Protein AF-A0A0A0BXF7-F1 (afdb_monomer_lite)

Organism: NCBI:txid947969

Sequence (143 aa):
MPTIPVETYTLGVARNGSNPYAHVTITGPVLAHGIQNRATLYFFPTYAQLGGYALNVGGLNFDGIHVIGLIPFGDFDRMYDVLRNEAPVHVYYSHGSSSTTTKPLTNIAIQTGPEQPGEGPADADAVDSMISMLVGDLKAPLS

Secondary structure (DSSP, 8-state):
--EEE-SEEEEEEE--TTS-EEEEEEEEEE-GGG-EEEEEEEEETT-SS-EEEEESTTS-TTS--EEEEEEEGGGHHHHHHHHHH-SSEEEEEEE---SSS-EEEEEEEEEE-PPPTT---TTHHHHHHHHHHHHHTT-----

pLDDT: mean 84.77, std 17.23, range [46.12, 98.44]

Foldseek 3Di:
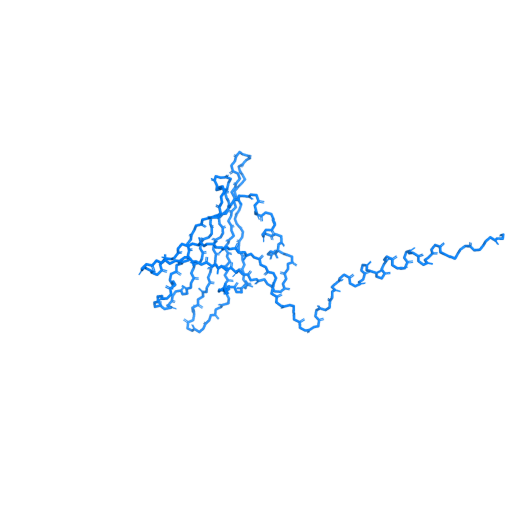DDKAWFPDKDKDWDDDPVKTKIKMKGWGDQDPPRATEIEIEIETQPDPAKKFKWAQAVHDRNHHIYTYIDGHNVCVVVQVVCVPPAPGKMWDWDFDDDPHRITMTPDIGIDHDPDDPPCDPPCPVVVVVVVCVVVVVPPDDDD

Radius of gyration: 21.32 Å; chains: 1; bounding box: 66×47×47 Å

Structure (mmCIF, N/CA/C/O backbone):
data_AF-A0A0A0BXF7-F1
#
_entry.id   AF-A0A0A0BXF7-F1
#
loop_
_atom_site.group_PDB
_atom_site.id
_atom_site.type_symbol
_atom_site.label_atom_id
_atom_site.label_alt_id
_atom_site.label_comp_id
_atom_site.label_asym_id
_atom_site.label_entity_id
_atom_site.label_seq_id
_atom_site.pdbx_PDB_ins_code
_atom_site.Cartn_x
_atom_site.Cartn_y
_atom_site.Cartn_z
_atom_site.occupancy
_atom_site.B_iso_or_equiv
_atom_site.auth_seq_id
_atom_site.auth_comp_id
_atom_site.auth_asym_id
_atom_site.auth_atom_id
_atom_site.pdbx_PDB_model_num
ATOM 1 N N . MET A 1 1 ? -7.404 0.764 -13.262 1.00 81.25 1 MET A N 1
ATOM 2 C CA . MET A 1 1 ? -6.378 0.785 -12.201 1.00 81.25 1 MET A CA 1
ATOM 3 C C . MET A 1 1 ? -6.409 -0.574 -11.516 1.00 81.25 1 MET A C 1
ATOM 5 O O . MET A 1 1 ? -7.510 -0.983 -11.170 1.00 81.25 1 MET A O 1
ATOM 9 N N . PRO A 1 2 ? -5.287 -1.308 -11.421 1.00 91.31 2 PRO A N 1
ATOM 10 C CA . PRO A 1 2 ? -5.235 -2.591 -10.718 1.00 91.31 2 PRO A CA 1
ATOM 11 C C . PRO A 1 2 ? -5.634 -2.484 -9.240 1.00 91.31 2 PRO A C 1
ATOM 13 O O . PRO A 1 2 ? -5.454 -1.433 -8.619 1.00 91.31 2 PRO A O 1
ATOM 16 N N . THR A 1 3 ? -6.145 -3.586 -8.688 1.00 94.81 3 THR A N 1
ATOM 17 C CA . THR A 1 3 ? -6.614 -3.665 -7.299 1.00 94.81 3 THR A CA 1
ATOM 18 C C . THR A 1 3 ? -6.195 -4.957 -6.616 1.00 94.81 3 THR A C 1
ATOM 20 O O . THR A 1 3 ? -6.114 -6.006 -7.255 1.00 94.81 3 THR A O 1
ATOM 23 N N . ILE A 1 4 ? -6.008 -4.895 -5.300 1.00 95.94 4 ILE A N 1
ATOM 24 C CA . ILE A 1 4 ? -5.844 -6.058 -4.423 1.00 95.94 4 ILE A CA 1
ATOM 25 C C . ILE A 1 4 ? -7.014 -6.047 -3.432 1.00 95.94 4 ILE A C 1
ATOM 27 O O . ILE A 1 4 ? -7.058 -5.144 -2.593 1.00 95.94 4 ILE A O 1
ATOM 31 N N . PRO A 1 5 ? -7.971 -6.990 -3.518 1.00 96.06 5 PRO A N 1
ATOM 32 C CA . PRO A 1 5 ? -8.975 -7.167 -2.472 1.00 96.06 5 PRO A CA 1
ATOM 33 C C . PRO A 1 5 ? -8.282 -7.468 -1.144 1.00 96.06 5 PRO A C 1
ATOM 35 O O . PRO A 1 5 ? -7.322 -8.237 -1.125 1.00 96.06 5 PRO A O 1
ATOM 38 N N . VAL A 1 6 ? -8.741 -6.865 -0.051 1.00 96.44 6 VAL A N 1
ATOM 39 C CA . VAL A 1 6 ? -8.192 -7.114 1.286 1.00 96.44 6 VAL A CA 1
ATOM 40 C C . VAL A 1 6 ? -8.886 -8.338 1.878 1.00 96.44 6 VAL A C 1
ATOM 42 O O . VAL A 1 6 ? -10.077 -8.289 2.161 1.00 96.44 6 VAL A O 1
ATOM 45 N N . GLU A 1 7 ? -8.148 -9.434 2.065 1.00 95.88 7 GLU A N 1
ATOM 46 C CA . GLU A 1 7 ? -8.638 -10.616 2.794 1.00 95.88 7 GLU A CA 1
ATOM 47 C C . GLU A 1 7 ? -8.211 -10.550 4.262 1.00 95.88 7 GLU A C 1
ATOM 49 O O . GLU A 1 7 ? -9.010 -10.755 5.171 1.00 95.88 7 GLU A O 1
ATOM 54 N N . THR A 1 8 ? -6.942 -10.221 4.501 1.00 96.75 8 THR A N 1
ATOM 55 C CA . THR A 1 8 ? -6.403 -9.995 5.844 1.00 96.75 8 THR A CA 1
ATOM 56 C C . THR A 1 8 ? -5.415 -8.839 5.835 1.00 96.75 8 THR A C 1
ATOM 58 O O . THR A 1 8 ? -4.812 -8.510 4.807 1.00 96.75 8 THR A O 1
ATOM 61 N N . TYR A 1 9 ? -5.210 -8.230 6.999 1.00 97.88 9 TYR A N 1
ATOM 62 C CA . TYR A 1 9 ? -4.134 -7.274 7.199 1.00 97.88 9 TYR A CA 1
ATOM 63 C C . TYR A 1 9 ? -3.489 -7.441 8.576 1.00 97.88 9 TYR A C 1
ATOM 65 O O . TYR A 1 9 ? -4.106 -7.924 9.524 1.00 97.88 9 TYR A O 1
ATOM 73 N N . THR A 1 10 ? -2.236 -7.018 8.693 1.00 97.94 10 THR A N 1
ATOM 74 C CA . THR A 1 10 ? -1.521 -6.882 9.961 1.00 97.94 10 THR A CA 1
ATOM 75 C C . THR A 1 10 ? -1.026 -5.454 10.120 1.00 97.94 10 THR A C 1
ATOM 77 O O . THR A 1 10 ? -0.650 -4.797 9.148 1.00 97.94 10 THR A O 1
ATOM 80 N N . LEU A 1 11 ? -1.037 -4.970 11.360 1.00 97.56 11 LEU A N 1
ATOM 81 C CA . LEU A 1 11 ? -0.560 -3.643 11.729 1.00 97.56 11 LEU A CA 1
ATOM 82 C C . LEU A 1 11 ? 0.661 -3.777 12.640 1.00 97.56 11 LEU A C 1
ATOM 84 O O . LEU A 1 11 ? 0.604 -4.454 13.666 1.00 97.56 11 LEU A O 1
ATOM 88 N N . GLY A 1 12 ? 1.735 -3.067 12.308 1.00 95.62 12 GLY A N 1
ATOM 89 C CA . GLY A 1 12 ? 2.852 -2.832 13.214 1.00 95.62 12 GLY A CA 1
ATOM 90 C C . GLY A 1 12 ? 3.044 -1.341 13.455 1.00 95.62 12 GLY A C 1
ATOM 91 O O . GLY A 1 12 ? 3.177 -0.574 12.507 1.00 95.62 12 GLY A O 1
ATOM 92 N N . VAL A 1 13 ? 3.098 -0.928 14.722 1.00 92.50 13 VAL A N 1
ATOM 93 C CA . VAL A 1 13 ? 3.318 0.470 15.121 1.00 92.50 13 VAL A CA 1
ATOM 94 C C . VAL A 1 13 ? 4.516 0.539 16.056 1.00 92.50 13 VAL A C 1
ATOM 96 O O . VAL A 1 13 ? 4.552 -0.160 17.067 1.00 92.50 13 VAL A O 1
ATOM 99 N N . ALA A 1 14 ? 5.477 1.410 15.754 1.00 86.69 14 ALA A N 1
ATOM 100 C CA . ALA A 1 14 ? 6.532 1.776 16.690 1.00 86.69 14 ALA A CA 1
ATOM 101 C C . ALA A 1 14 ? 6.229 3.154 17.283 1.00 86.69 14 ALA A C 1
ATOM 103 O O . ALA A 1 14 ? 6.076 4.150 16.573 1.00 86.69 14 ALA A O 1
ATOM 104 N N . ARG A 1 15 ? 6.150 3.212 18.614 1.00 68.62 15 ARG A N 1
ATOM 105 C CA . ARG A 1 15 ? 5.895 4.453 19.347 1.00 68.62 15 ARG A CA 1
ATOM 106 C C . ARG A 1 15 ? 7.220 5.129 19.680 1.00 68.62 15 ARG A C 1
ATOM 108 O O . ARG A 1 15 ? 7.837 4.825 20.694 1.00 68.62 15 ARG A O 1
ATOM 115 N N . ASN A 1 16 ? 7.639 6.057 18.830 1.00 75.56 16 ASN A N 1
ATOM 116 C CA . ASN A 1 16 ? 8.636 7.062 19.177 1.00 75.56 16 ASN A CA 1
ATOM 117 C C . ASN A 1 16 ? 7.966 8.432 19.047 1.00 75.56 16 ASN A C 1
ATOM 119 O O . ASN A 1 16 ? 7.552 8.805 17.952 1.00 75.56 16 ASN A O 1
ATOM 123 N N . GLY A 1 17 ? 7.845 9.164 20.159 1.00 71.31 17 GLY A N 1
ATOM 124 C CA . GLY A 1 17 ? 7.156 10.460 20.194 1.00 71.31 17 GLY A CA 1
ATOM 125 C C . GLY A 1 17 ? 7.734 11.498 19.227 1.00 71.31 17 GLY A C 1
ATOM 126 O O . GLY A 1 17 ? 7.008 12.385 18.796 1.00 71.31 17 GLY A O 1
ATOM 127 N N . SER A 1 18 ? 9.003 11.355 18.836 1.00 80.19 18 SER A N 1
ATOM 128 C CA . SER A 1 18 ? 9.676 12.264 17.901 1.00 80.19 18 SER A CA 1
ATOM 129 C C . SER A 1 18 ? 9.733 11.740 16.463 1.00 80.19 18 SER A C 1
ATOM 131 O O . SER A 1 18 ? 10.059 12.498 15.555 1.00 80.19 18 SER A O 1
ATOM 133 N N . ASN A 1 19 ? 9.472 10.449 16.241 1.00 85.38 19 ASN A N 1
ATOM 134 C CA . ASN A 1 19 ? 9.552 9.824 14.919 1.00 85.38 19 ASN A CA 1
ATOM 135 C C . ASN A 1 19 ? 8.584 8.632 14.832 1.00 85.38 19 ASN A C 1
ATOM 137 O O . ASN A 1 19 ? 9.027 7.478 14.892 1.00 85.38 19 ASN A O 1
ATOM 141 N N . PRO A 1 20 ? 7.265 8.887 14.789 1.00 90.62 20 PRO A N 1
ATOM 142 C CA . PRO A 1 20 ? 6.282 7.817 14.773 1.00 90.62 20 PRO A CA 1
ATOM 143 C C . PRO A 1 20 ? 6.404 6.996 13.489 1.00 90.62 20 PRO A C 1
ATOM 145 O O . PRO A 1 20 ? 6.673 7.528 12.418 1.00 90.62 20 PRO A O 1
ATOM 148 N N . TYR A 1 21 ? 6.208 5.688 13.606 1.00 93.25 21 TYR A N 1
ATOM 149 C CA . TYR A 1 21 ? 6.291 4.766 12.483 1.00 93.25 21 TYR A CA 1
ATOM 150 C C . TYR A 1 21 ? 5.150 3.763 12.557 1.00 93.25 21 TYR A C 1
ATOM 152 O O . TYR A 1 21 ? 4.889 3.184 13.614 1.00 93.25 21 TYR A O 1
ATOM 160 N N . ALA A 1 22 ? 4.509 3.528 11.420 1.00 96.31 22 ALA A N 1
ATOM 161 C CA . ALA A 1 22 ? 3.555 2.449 11.264 1.00 96.31 22 ALA A CA 1
ATOM 162 C C . ALA A 1 22 ? 3.796 1.728 9.943 1.00 96.31 22 ALA A C 1
ATOM 164 O O . ALA A 1 22 ? 4.272 2.308 8.967 1.00 96.31 22 ALA A O 1
ATOM 165 N N . HIS A 1 23 ? 3.444 0.453 9.902 1.00 96.69 23 HIS A N 1
ATOM 166 C CA . HIS A 1 23 ? 3.298 -0.257 8.650 1.00 96.69 23 HIS A CA 1
ATOM 167 C C . HIS A 1 23 ? 2.089 -1.171 8.689 1.00 96.69 23 HIS A C 1
ATOM 169 O O . HIS A 1 23 ? 1.760 -1.756 9.723 1.00 96.69 23 HIS A O 1
ATOM 175 N N . VAL A 1 24 ? 1.450 -1.298 7.536 1.00 98.06 24 VAL A N 1
ATOM 176 C CA . VAL A 1 24 ? 0.330 -2.204 7.332 1.00 98.06 24 VAL A CA 1
ATOM 177 C C . VAL A 1 24 ? 0.717 -3.189 6.246 1.00 98.06 24 VAL A C 1
ATOM 179 O O . VAL A 1 24 ? 1.089 -2.780 5.147 1.00 98.06 24 VAL A O 1
ATOM 182 N N . THR A 1 25 ? 0.635 -4.481 6.549 1.00 98.25 25 THR A N 1
ATOM 183 C CA . THR A 1 25 ? 0.786 -5.534 5.542 1.00 98.25 25 THR A CA 1
ATOM 184 C C . THR A 1 25 ? -0.581 -6.094 5.220 1.00 98.25 25 THR A C 1
ATOM 186 O O . THR A 1 25 ? -1.275 -6.588 6.096 1.00 98.25 25 THR A O 1
ATOM 189 N N . ILE A 1 26 ? -0.955 -6.007 3.957 1.00 98.25 26 ILE A N 1
ATOM 190 C CA . ILE A 1 26 ? -2.232 -6.415 3.400 1.00 98.25 26 ILE A CA 1
ATOM 191 C C . ILE A 1 26 ? -1.988 -7.647 2.549 1.00 98.25 26 ILE A C 1
ATOM 193 O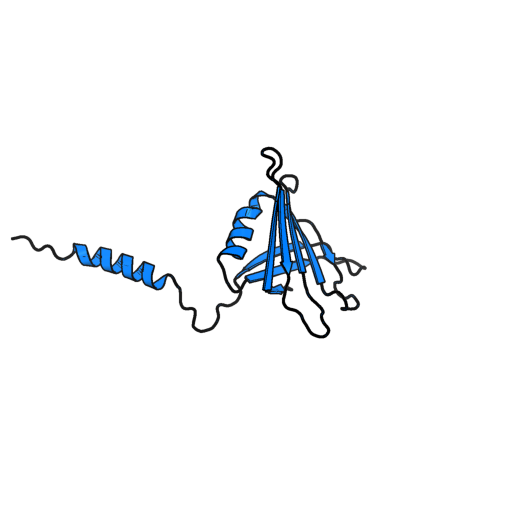 O . ILE A 1 26 ? -1.081 -7.677 1.711 1.00 98.25 26 ILE A O 1
ATOM 197 N N . THR A 1 27 ? -2.839 -8.639 2.742 1.00 97.75 27 THR A N 1
ATOM 198 C CA . THR A 1 27 ? -2.809 -9.888 2.003 1.00 97.75 27 THR A CA 1
ATOM 199 C C . THR A 1 27 ? -4.154 -10.067 1.316 1.00 97.75 27 THR A C 1
ATOM 201 O O . THR A 1 27 ? -5.201 -9.987 1.962 1.00 97.75 27 THR A O 1
ATOM 204 N N . GLY A 1 28 ? -4.121 -10.251 -0.002 1.00 96.69 28 GLY A N 1
ATOM 205 C CA . GLY A 1 28 ? -5.312 -10.571 -0.777 1.00 96.69 28 GLY A CA 1
ATOM 206 C C . GLY A 1 28 ? -5.624 -12.067 -0.802 1.00 96.69 28 GLY A C 1
ATOM 207 O O . GLY A 1 28 ? -4.826 -12.867 -0.305 1.00 96.69 28 GLY A O 1
ATOM 208 N N . PRO A 1 29 ? -6.755 -12.449 -1.417 1.00 95.75 29 PRO A N 1
ATOM 209 C CA . PRO A 1 29 ? -7.172 -13.840 -1.507 1.00 95.75 29 PRO A CA 1
ATOM 210 C C . PRO A 1 29 ? -6.145 -14.690 -2.254 1.00 95.75 29 PRO A C 1
ATOM 212 O O . PRO A 1 29 ? -5.487 -14.230 -3.196 1.00 95.75 29 PRO A O 1
ATOM 215 N N . VAL A 1 30 ? -6.034 -15.954 -1.849 1.00 93.94 30 VAL A N 1
ATOM 216 C CA . VAL A 1 30 ? -5.236 -16.951 -2.568 1.00 93.94 30 VAL A CA 1
ATOM 217 C C . VAL A 1 30 ? -5.896 -17.243 -3.918 1.00 93.94 30 VAL A C 1
ATOM 219 O O . VAL A 1 30 ? -7.049 -17.663 -3.994 1.00 93.94 30 VAL A O 1
ATOM 222 N N . LEU A 1 31 ? -5.153 -17.014 -4.995 1.00 89.50 31 LEU A N 1
ATOM 223 C CA . LEU A 1 31 ? -5.554 -17.292 -6.369 1.00 89.50 31 LEU A CA 1
ATOM 224 C C . LEU A 1 31 ? -5.174 -18.730 -6.763 1.00 89.50 31 LEU A C 1
ATOM 226 O O . LEU A 1 31 ? -4.648 -19.517 -5.971 1.00 89.50 31 LEU A O 1
ATOM 230 N N . ALA A 1 32 ? -5.426 -19.087 -8.025 1.00 86.12 32 ALA A N 1
ATOM 231 C CA . ALA A 1 32 ? -5.035 -20.384 -8.566 1.00 86.12 32 ALA A CA 1
ATOM 232 C C . ALA A 1 32 ? -3.542 -20.678 -8.320 1.00 86.12 32 ALA A C 1
ATOM 234 O O . ALA A 1 32 ? -2.694 -19.790 -8.404 1.00 86.12 32 ALA A O 1
ATOM 235 N N . HIS A 1 33 ? -3.231 -21.945 -8.034 1.00 86.94 33 HIS A N 1
ATOM 236 C CA . HIS A 1 33 ? -1.867 -22.432 -7.788 1.00 86.94 33 HIS A CA 1
ATOM 237 C C . HIS A 1 33 ? -1.144 -21.797 -6.583 1.00 86.94 33 HIS A C 1
ATOM 239 O O . HIS A 1 33 ? 0.078 -21.869 -6.506 1.00 86.94 33 HIS A O 1
ATOM 245 N N . GLY A 1 34 ? -1.877 -21.212 -5.627 1.00 88.62 34 GLY A N 1
ATOM 246 C CA . GLY A 1 34 ? -1.297 -20.664 -4.393 1.00 88.62 34 GLY A CA 1
ATOM 247 C C . GLY A 1 34 ? -0.719 -19.253 -4.533 1.00 88.62 34 GLY A C 1
ATOM 248 O O . GLY A 1 34 ? -0.106 -18.750 -3.595 1.00 88.62 34 GLY A O 1
ATOM 249 N N . ILE A 1 35 ? -0.916 -18.610 -5.686 1.00 91.94 35 ILE A N 1
ATOM 250 C CA . ILE A 1 35 ? -0.451 -17.247 -5.960 1.00 91.94 35 ILE A CA 1
ATOM 251 C C . ILE A 1 35 ? -1.238 -16.259 -5.096 1.00 91.94 35 ILE A C 1
ATOM 253 O O . ILE A 1 35 ? -2.456 -16.369 -4.98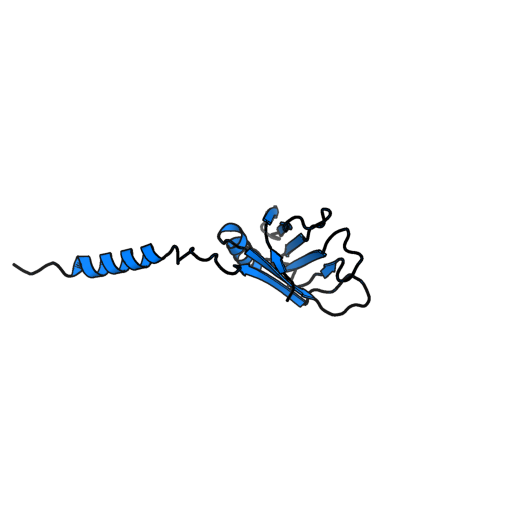8 1.00 91.94 35 ILE A O 1
ATOM 257 N N . GLN A 1 36 ? -0.573 -15.258 -4.519 1.00 94.19 36 GLN A N 1
ATOM 258 C CA . GLN A 1 36 ? -1.231 -14.291 -3.643 1.00 94.19 36 GLN A CA 1
ATOM 259 C C . GLN A 1 36 ? -0.675 -12.883 -3.838 1.00 94.19 36 GLN A C 1
ATOM 261 O O . GLN A 1 36 ? 0.530 -12.661 -3.745 1.00 94.19 36 GLN A O 1
ATOM 266 N N . ASN A 1 37 ? -1.564 -11.919 -4.072 1.00 96.06 37 ASN A N 1
ATOM 267 C CA . ASN A 1 37 ? -1.184 -10.513 -4.166 1.00 96.06 37 ASN A CA 1
ATOM 268 C C . ASN A 1 37 ? -1.095 -9.887 -2.773 1.00 96.06 37 ASN A C 1
ATOM 270 O O . ASN A 1 37 ? -1.882 -10.209 -1.879 1.00 96.06 37 ASN A O 1
ATOM 274 N N . ARG A 1 38 ? -0.142 -8.973 -2.588 1.00 97.38 38 ARG A N 1
ATOM 275 C CA . ARG A 1 38 ? 0.139 -8.336 -1.296 1.00 97.38 38 ARG A CA 1
ATOM 276 C C . ARG A 1 38 ? 0.397 -6.849 -1.459 1.00 97.38 38 ARG A C 1
ATOM 278 O O . ARG A 1 38 ? 0.909 -6.410 -2.489 1.00 97.38 38 ARG A O 1
ATOM 285 N N . ALA A 1 39 ? 0.120 -6.086 -0.410 1.00 98.31 39 ALA A N 1
ATOM 286 C CA . ALA A 1 39 ? 0.591 -4.715 -0.289 1.00 98.31 39 ALA A CA 1
ATOM 287 C C . ALA A 1 39 ? 1.241 -4.481 1.076 1.00 98.31 39 ALA A C 1
ATOM 289 O O . ALA A 1 39 ? 0.753 -4.963 2.089 1.00 98.31 39 ALA A O 1
ATOM 290 N N . THR A 1 40 ? 2.327 -3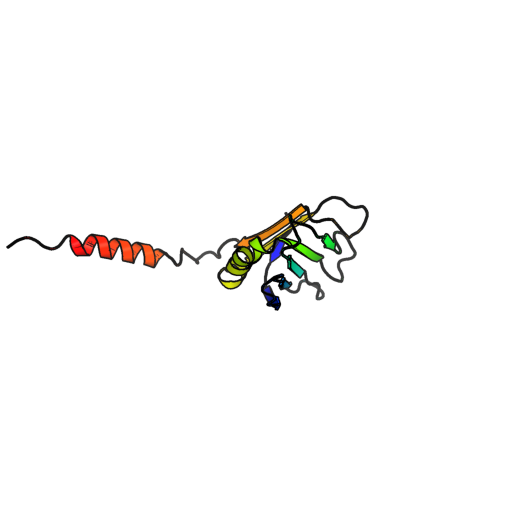.720 1.121 1.00 98.38 40 THR A N 1
ATOM 291 C CA . THR A 1 40 ? 2.928 -3.240 2.365 1.00 98.38 40 THR A CA 1
ATOM 292 C C . THR A 1 40 ? 3.011 -1.728 2.307 1.00 98.38 40 THR A C 1
ATOM 294 O O . THR A 1 40 ? 3.654 -1.165 1.423 1.00 98.38 40 THR A O 1
ATOM 297 N N . LEU A 1 41 ? 2.338 -1.070 3.241 1.00 98.25 41 LEU A N 1
ATOM 298 C CA . LEU A 1 41 ? 2.286 0.380 3.341 1.00 98.25 41 LEU A CA 1
ATOM 299 C C . LEU A 1 41 ? 3.141 0.804 4.521 1.00 98.25 41 LEU A C 1
ATOM 301 O O . LEU A 1 41 ? 2.851 0.420 5.651 1.00 98.25 41 LEU A O 1
ATOM 305 N N . TYR A 1 42 ? 4.191 1.568 4.257 1.00 97.44 42 TYR A N 1
ATOM 306 C CA . TYR A 1 42 ? 5.065 2.135 5.270 1.00 97.44 42 TYR A CA 1
ATOM 307 C C . TYR A 1 42 ? 4.731 3.606 5.466 1.00 97.44 42 TYR A C 1
ATOM 309 O O . TYR A 1 42 ? 4.775 4.389 4.519 1.00 97.44 42 TYR A O 1
ATOM 317 N N . PHE A 1 43 ? 4.456 3.975 6.710 1.00 96.69 43 PHE A N 1
ATOM 318 C CA . PHE A 1 43 ? 4.098 5.321 7.120 1.00 96.69 43 PHE A CA 1
ATOM 319 C C . PHE A 1 43 ? 5.233 5.898 7.956 1.00 96.69 43 PHE A C 1
ATOM 321 O O . PHE A 1 43 ? 5.513 5.406 9.053 1.00 96.69 43 PHE A O 1
ATOM 328 N N . PHE A 1 44 ? 5.884 6.940 7.441 1.00 94.12 44 PHE A N 1
ATOM 329 C CA . PHE A 1 44 ? 6.960 7.641 8.142 1.00 94.12 44 PHE A CA 1
ATOM 330 C C . PHE A 1 44 ? 6.808 9.162 8.020 1.00 94.12 44 PHE A C 1
ATOM 332 O O . PHE A 1 44 ? 6.309 9.649 7.003 1.00 94.12 44 PHE A O 1
ATOM 339 N N . PRO A 1 45 ? 7.273 9.947 9.010 1.00 91.75 45 PRO A N 1
ATOM 340 C CA . PRO A 1 45 ? 7.183 11.406 8.976 1.00 91.75 45 PRO A CA 1
ATOM 341 C C . PRO A 1 45 ? 8.155 12.016 7.962 1.00 91.75 45 PRO A C 1
ATOM 343 O O . PRO A 1 45 ? 7.976 13.147 7.529 1.00 91.75 45 PRO A O 1
ATOM 346 N N . THR A 1 46 ? 9.203 11.273 7.594 1.00 91.06 46 THR A N 1
ATOM 347 C CA . THR A 1 46 ? 10.236 11.701 6.645 1.00 91.06 46 THR A CA 1
ATOM 348 C C . THR A 1 46 ? 9.773 11.664 5.191 1.00 91.06 46 THR A C 1
ATOM 350 O O . THR A 1 46 ? 10.422 12.262 4.332 1.00 91.06 46 THR A O 1
ATOM 353 N N . TYR A 1 47 ? 8.666 10.982 4.887 1.00 90.12 47 TYR A N 1
ATOM 354 C CA . TYR A 1 47 ? 8.091 10.983 3.548 1.00 90.12 47 TYR A CA 1
ATOM 355 C C . TYR A 1 47 ? 7.209 12.218 3.364 1.00 90.12 47 TYR A C 1
ATOM 357 O O . TYR A 1 47 ? 6.206 12.385 4.048 1.00 90.12 47 TYR A O 1
ATOM 365 N N . ALA A 1 48 ? 7.591 13.081 2.420 1.00 87.12 48 ALA A N 1
ATOM 366 C CA . ALA A 1 48 ? 6.831 14.284 2.072 1.00 87.12 48 ALA A CA 1
ATOM 367 C C . ALA A 1 48 ? 5.720 14.021 1.038 1.00 87.12 48 ALA A C 1
ATOM 369 O O . ALA A 1 48 ? 4.815 14.832 0.880 1.00 87.12 48 ALA A O 1
ATOM 370 N N . GLN A 1 49 ? 5.806 12.906 0.312 1.00 91.50 49 GLN A N 1
ATOM 371 C CA . GLN A 1 49 ? 4.860 12.498 -0.723 1.00 91.50 49 GLN A CA 1
ATOM 372 C C . GLN A 1 49 ? 4.918 10.980 -0.912 1.00 91.50 49 GLN A C 1
ATOM 374 O O . GLN A 1 49 ? 5.824 10.324 -0.392 1.00 91.50 49 GLN A O 1
ATOM 379 N N . LEU A 1 50 ? 3.980 10.442 -1.694 1.00 93.81 50 LEU A N 1
ATOM 380 C CA . LEU A 1 50 ? 3.978 9.038 -2.085 1.00 93.81 50 LEU A CA 1
ATOM 381 C C . LEU A 1 50 ? 5.283 8.649 -2.801 1.00 93.81 50 LEU A C 1
ATOM 383 O O . LEU A 1 50 ? 5.716 9.305 -3.749 1.00 93.81 50 LEU A O 1
ATOM 387 N N . GLY A 1 51 ? 5.853 7.523 -2.387 1.00 96.12 51 GLY A N 1
ATOM 388 C CA . GLY A 1 51 ? 6.878 6.784 -3.113 1.00 96.12 51 GLY A CA 1
ATOM 389 C C . GLY A 1 51 ? 6.625 5.277 -3.067 1.00 96.12 51 GLY A C 1
ATOM 390 O O . GLY A 1 51 ? 5.614 4.809 -2.542 1.00 96.12 51 GLY A O 1
ATOM 391 N N . GLY A 1 52 ? 7.569 4.502 -3.597 1.00 97.25 52 GLY A N 1
ATOM 392 C CA . GLY A 1 52 ? 7.524 3.041 -3.563 1.00 97.25 52 GLY A CA 1
ATOM 393 C C . GLY A 1 52 ? 7.373 2.395 -4.938 1.00 97.25 52 GLY A C 1
ATOM 394 O O . GLY A 1 52 ? 7.582 3.039 -5.969 1.00 97.25 52 GLY A O 1
ATOM 395 N N . TYR A 1 53 ? 7.067 1.098 -4.952 1.00 97.81 53 TYR A N 1
ATOM 396 C CA . TYR A 1 53 ? 7.157 0.260 -6.148 1.00 97.81 53 TYR A CA 1
ATOM 397 C C . TYR A 1 53 ? 6.114 -0.861 -6.153 1.00 97.81 53 TYR A C 1
ATOM 399 O O . TYR A 1 53 ? 5.755 -1.393 -5.108 1.00 97.81 53 TYR A O 1
ATOM 407 N N . ALA A 1 54 ? 5.678 -1.266 -7.342 1.00 97.50 54 ALA A N 1
ATOM 408 C CA . ALA A 1 54 ? 5.004 -2.535 -7.576 1.00 97.50 54 ALA A CA 1
ATOM 409 C C . ALA A 1 54 ? 6.013 -3.541 -8.147 1.00 97.50 54 ALA A C 1
ATOM 411 O O . ALA A 1 54 ? 6.672 -3.266 -9.152 1.00 97.50 54 ALA A O 1
ATOM 412 N N . LEU A 1 55 ? 6.145 -4.690 -7.493 1.00 96.25 55 LEU A N 1
ATOM 413 C CA . LEU A 1 55 ? 7.039 -5.783 -7.866 1.00 96.25 55 LEU A CA 1
ATOM 414 C C . LEU A 1 55 ? 6.293 -6.827 -8.704 1.00 96.25 55 LEU A C 1
ATOM 416 O O . LEU A 1 55 ? 5.073 -6.957 -8.605 1.00 96.25 55 LEU A O 1
ATOM 420 N N . ASN A 1 56 ? 7.038 -7.590 -9.508 1.00 94.56 56 ASN A N 1
ATOM 421 C CA . ASN A 1 56 ? 6.527 -8.689 -10.341 1.00 94.56 56 ASN A CA 1
ATOM 422 C C . ASN A 1 56 ? 5.455 -8.292 -11.372 1.00 94.56 56 ASN A C 1
ATOM 424 O O . ASN A 1 56 ? 4.732 -9.141 -11.891 1.00 94.56 56 ASN A O 1
ATOM 428 N N . VAL A 1 57 ? 5.372 -7.014 -11.743 1.00 93.44 57 VAL A N 1
ATOM 429 C CA . VAL A 1 57 ? 4.407 -6.551 -12.744 1.00 93.44 57 VAL A CA 1
ATOM 430 C C . VAL A 1 57 ? 4.809 -7.065 -14.127 1.00 93.44 57 VAL A C 1
ATOM 432 O O . VAL A 1 57 ? 5.841 -6.666 -14.671 1.00 93.44 57 VAL A O 1
ATOM 435 N N . GLY A 1 58 ? 3.974 -7.933 -14.703 1.00 87.50 58 GLY A N 1
ATOM 436 C CA . GLY A 1 58 ? 4.230 -8.573 -15.998 1.00 87.50 58 GLY A CA 1
ATOM 437 C C . GLY A 1 58 ? 5.338 -9.633 -15.963 1.00 87.50 58 GLY A C 1
ATOM 438 O O . GLY A 1 58 ? 5.845 -10.006 -17.017 1.00 87.50 58 GLY A O 1
ATOM 439 N N . GLY A 1 59 ? 5.744 -10.079 -14.768 1.00 84.75 59 GLY A N 1
ATOM 440 C CA . GLY A 1 59 ? 6.695 -11.175 -14.589 1.00 84.75 59 GLY A CA 1
ATOM 441 C C . GLY A 1 59 ? 6.048 -12.554 -14.737 1.00 84.75 59 GLY A C 1
ATOM 442 O O . GLY A 1 59 ? 4.854 -12.686 -15.000 1.00 84.75 59 GLY A O 1
ATOM 443 N N . LEU A 1 60 ? 6.845 -13.606 -14.540 1.00 75.56 60 LEU A N 1
ATOM 444 C CA . LEU A 1 60 ? 6.316 -14.962 -14.404 1.00 75.56 60 LEU A CA 1
ATOM 445 C C . LEU A 1 60 ? 5.582 -15.047 -13.053 1.00 75.56 60 LEU A C 1
ATOM 447 O O . LEU A 1 60 ? 6.201 -14.902 -12.004 1.00 75.56 60 LEU A O 1
ATOM 451 N N . ASN A 1 61 ? 4.257 -15.208 -13.098 1.00 63.53 61 ASN A N 1
ATOM 452 C CA . ASN A 1 61 ? 3.307 -14.953 -12.002 1.00 63.53 61 ASN A CA 1
ATOM 453 C C . ASN A 1 61 ? 3.370 -15.926 -10.800 1.00 63.53 61 ASN A C 1
ATOM 455 O O . ASN A 1 61 ? 2.347 -16.156 -10.170 1.00 63.53 61 ASN A O 1
ATOM 459 N N . PHE A 1 62 ? 4.513 -16.518 -10.458 1.00 76.00 62 PHE A N 1
ATOM 460 C CA . PHE A 1 62 ? 4.574 -17.543 -9.405 1.00 76.00 62 PHE A CA 1
ATOM 461 C C . PHE A 1 62 ? 4.456 -16.981 -7.978 1.00 76.00 62 PHE A C 1
ATOM 463 O O . PHE A 1 62 ? 3.919 -17.663 -7.113 1.00 76.00 62 PHE A O 1
ATOM 470 N N . ASP A 1 63 ? 4.858 -15.726 -7.753 1.00 80.31 63 ASP A N 1
ATOM 471 C CA . ASP A 1 63 ? 4.878 -15.106 -6.414 1.00 80.31 63 ASP A CA 1
ATOM 472 C C . ASP A 1 63 ? 3.805 -14.020 -6.213 1.00 80.31 63 ASP A C 1
ATOM 474 O O . ASP A 1 63 ? 3.765 -13.359 -5.176 1.00 80.31 63 ASP A O 1
ATOM 478 N N . GLY A 1 64 ? 2.934 -13.814 -7.208 1.00 91.94 64 GLY A N 1
ATOM 479 C CA . GLY A 1 64 ? 1.959 -12.723 -7.210 1.00 91.94 64 GLY A CA 1
ATOM 480 C C . GLY A 1 64 ? 2.602 -11.334 -7.299 1.00 91.94 64 GLY A C 1
ATOM 481 O O . GLY A 1 64 ? 3.821 -11.176 -7.424 1.00 91.94 64 GLY A O 1
ATOM 482 N N . ILE A 1 65 ? 1.758 -10.303 -7.272 1.00 95.25 65 ILE A N 1
ATOM 483 C CA . ILE A 1 65 ? 2.192 -8.903 -7.251 1.00 95.25 65 ILE A CA 1
ATOM 484 C C . ILE A 1 65 ? 2.365 -8.459 -5.799 1.00 95.25 65 ILE A C 1
ATOM 486 O O . ILE A 1 65 ? 1.465 -8.637 -4.977 1.00 95.25 65 ILE A O 1
ATOM 490 N N . HIS A 1 66 ? 3.490 -7.803 -5.505 1.00 97.12 66 HIS A N 1
ATOM 491 C CA . HIS A 1 66 ? 3.721 -7.151 -4.216 1.00 97.12 66 HIS A CA 1
ATOM 492 C C . HIS A 1 66 ? 3.872 -5.644 -4.403 1.00 97.12 66 HIS A C 1
ATOM 494 O O . HIS A 1 66 ? 4.789 -5.170 -5.070 1.00 97.12 66 HIS A O 1
ATOM 500 N N . VAL A 1 67 ? 2.949 -4.888 -3.821 1.00 98.25 67 VAL A N 1
ATOM 501 C CA . VAL A 1 67 ? 2.952 -3.426 -3.842 1.00 98.25 67 VAL A CA 1
ATOM 502 C C . VAL A 1 67 ? 3.581 -2.901 -2.557 1.00 98.25 67 VAL A C 1
ATOM 504 O O . VAL A 1 67 ? 3.143 -3.248 -1.470 1.00 98.25 67 VAL A O 1
ATOM 507 N N . ILE A 1 68 ? 4.589 -2.044 -2.660 1.00 98.44 68 ILE A N 1
ATOM 508 C CA . ILE A 1 68 ? 5.239 -1.405 -1.514 1.00 98.44 68 ILE A CA 1
ATOM 509 C C . ILE A 1 68 ? 5.015 0.098 -1.620 1.00 98.44 68 ILE A C 1
ATOM 511 O O . ILE A 1 68 ? 5.574 0.730 -2.513 1.00 98.44 68 ILE A O 1
ATOM 515 N N . GLY A 1 69 ? 4.211 0.659 -0.719 1.00 98.06 69 GLY A N 1
ATOM 516 C CA . GLY A 1 69 ? 3.937 2.091 -0.629 1.00 98.06 69 GLY A CA 1
ATOM 517 C C . GLY A 1 69 ? 4.763 2.751 0.470 1.00 98.06 69 GLY A C 1
ATOM 518 O O . GLY A 1 69 ? 4.811 2.253 1.592 1.00 98.06 69 GLY A O 1
ATOM 519 N N . LEU A 1 70 ? 5.394 3.879 0.154 1.00 97.81 70 LEU A N 1
ATOM 520 C CA . LEU A 1 70 ? 6.062 4.762 1.110 1.00 97.81 70 LEU A CA 1
ATOM 521 C C . LEU A 1 70 ? 5.215 6.028 1.228 1.00 97.81 70 LEU A C 1
ATOM 523 O O . LEU A 1 70 ? 5.112 6.783 0.264 1.00 97.81 70 LEU A O 1
ATOM 527 N N . ILE A 1 71 ? 4.555 6.217 2.365 1.00 97.06 71 ILE A N 1
ATOM 528 C CA . ILE A 1 71 ? 3.456 7.173 2.522 1.00 97.06 71 ILE A CA 1
ATOM 529 C C . ILE A 1 71 ? 3.769 8.127 3.685 1.00 97.06 71 ILE A C 1
ATOM 531 O O . ILE A 1 71 ? 4.310 7.685 4.707 1.00 97.06 71 ILE A O 1
ATOM 535 N N . PRO A 1 72 ? 3.447 9.428 3.571 1.00 95.56 72 PRO A N 1
ATOM 536 C CA . PRO A 1 72 ? 3.515 10.342 4.703 1.00 95.56 72 PRO A CA 1
ATOM 537 C C . PRO A 1 72 ? 2.748 9.805 5.916 1.00 95.56 72 PRO A C 1
ATOM 539 O O . PRO A 1 72 ? 1.622 9.323 5.796 1.00 95.56 72 PRO A O 1
ATOM 542 N N . PHE A 1 73 ? 3.329 9.925 7.113 1.00 95.00 73 PHE A N 1
ATOM 543 C CA . PHE A 1 73 ? 2.675 9.442 8.337 1.00 95.00 73 PHE A CA 1
ATOM 544 C C . PHE A 1 73 ? 1.301 10.089 8.583 1.00 95.00 73 PHE A C 1
ATOM 546 O O . PHE A 1 73 ? 0.423 9.451 9.149 1.00 95.00 73 PHE A O 1
ATOM 553 N N . GLY A 1 74 ? 1.087 11.323 8.113 1.00 93.50 74 GLY A N 1
ATOM 554 C CA . GLY A 1 74 ? -0.192 12.028 8.251 1.00 93.50 74 GLY A CA 1
ATOM 555 C C . GLY A 1 74 ? -1.390 11.337 7.584 1.00 93.50 74 GLY A C 1
ATOM 556 O O . GLY A 1 74 ? -2.525 11.626 7.955 1.00 93.50 74 GLY A O 1
ATOM 557 N N . ASP A 1 75 ? -1.159 10.410 6.651 1.00 95.38 75 ASP A N 1
ATOM 558 C CA . ASP A 1 75 ? -2.227 9.649 5.992 1.00 95.38 75 ASP A CA 1
ATOM 559 C C . ASP A 1 75 ? -2.572 8.341 6.722 1.00 95.38 75 ASP A C 1
ATOM 561 O O . ASP A 1 75 ? -3.582 7.708 6.402 1.00 95.38 75 ASP A O 1
ATOM 565 N N . PHE A 1 76 ? -1.766 7.940 7.716 1.00 95.62 76 PHE A N 1
ATOM 566 C CA . PHE A 1 76 ? -1.917 6.667 8.420 1.00 95.62 76 PHE A CA 1
ATOM 567 C C . PHE A 1 76 ? -3.309 6.506 9.030 1.00 95.62 76 PHE A C 1
ATOM 569 O O . PHE A 1 76 ? -3.983 5.523 8.729 1.00 95.62 76 PHE A O 1
ATOM 576 N N . ASP A 1 77 ? -3.754 7.475 9.835 1.00 94.75 77 ASP A N 1
ATOM 577 C CA . ASP A 1 77 ? -5.010 7.352 10.580 1.00 94.75 77 ASP A CA 1
ATOM 578 C C . ASP A 1 77 ? -6.200 7.155 9.638 1.00 94.75 77 ASP A C 1
ATOM 580 O O . ASP A 1 77 ? -7.011 6.265 9.861 1.00 94.75 77 ASP A O 1
ATOM 584 N N . ARG A 1 78 ? -6.266 7.909 8.533 1.00 94.94 78 ARG A N 1
ATOM 585 C CA . ARG A 1 78 ? -7.362 7.808 7.553 1.00 94.94 78 ARG A CA 1
ATOM 586 C C . ARG A 1 78 ? -7.358 6.468 6.825 1.00 94.94 78 ARG A C 1
ATOM 588 O O . ARG A 1 78 ? -8.399 5.838 6.686 1.00 94.94 78 ARG A O 1
ATOM 595 N N . MET A 1 79 ? -6.192 6.028 6.353 1.00 96.44 79 MET A N 1
ATOM 596 C CA . MET A 1 79 ? -6.075 4.759 5.631 1.00 96.44 79 MET A CA 1
ATOM 597 C C . MET A 1 79 ? -6.351 3.562 6.546 1.00 96.44 79 MET A C 1
ATOM 599 O O . MET A 1 79 ? -6.985 2.594 6.128 1.00 96.44 79 MET A O 1
ATOM 603 N N . TYR A 1 80 ? -5.893 3.630 7.796 1.00 96.38 80 TYR A N 1
ATOM 604 C CA . TYR A 1 80 ? -6.148 2.600 8.794 1.00 96.38 80 TYR A CA 1
ATOM 605 C C . TYR A 1 80 ? -7.613 2.573 9.244 1.00 96.38 80 TYR A C 1
ATOM 607 O O . TYR A 1 80 ? -8.152 1.494 9.483 1.00 96.38 80 TYR A O 1
ATOM 615 N N . ASP A 1 81 ? -8.273 3.730 9.316 1.00 95.94 81 ASP A N 1
ATOM 616 C CA . ASP A 1 81 ? -9.691 3.820 9.661 1.00 95.94 81 ASP A CA 1
ATOM 617 C C . ASP A 1 81 ? -10.582 3.095 8.644 1.00 95.94 81 ASP A C 1
ATOM 619 O O . ASP A 1 81 ? -11.434 2.298 9.029 1.00 95.94 81 ASP A O 1
ATOM 623 N N . VAL A 1 82 ? -10.299 3.266 7.349 1.00 95.69 82 VAL A N 1
ATOM 624 C CA . VAL A 1 82 ? -10.990 2.520 6.285 1.00 95.69 82 VAL A CA 1
ATOM 625 C C . VAL A 1 82 ? -10.752 1.016 6.432 1.00 95.69 82 VAL A C 1
ATOM 627 O O . VAL A 1 82 ? -11.691 0.233 6.372 1.00 95.69 82 VAL A O 1
ATOM 630 N N . LEU A 1 83 ? -9.509 0.586 6.676 1.00 95.12 83 LEU A N 1
ATOM 631 C CA . LEU A 1 83 ? -9.192 -0.842 6.825 1.00 95.12 83 LEU A CA 1
ATOM 632 C C . LEU A 1 83 ? -9.900 -1.518 8.001 1.00 95.12 83 LEU A C 1
ATOM 634 O O . LEU A 1 83 ? -10.175 -2.713 7.923 1.00 95.12 83 LEU A O 1
ATOM 638 N N . ARG A 1 84 ? -10.112 -0.794 9.105 1.00 95.00 84 ARG A N 1
ATOM 639 C CA . ARG A 1 84 ? -10.634 -1.378 10.348 1.00 95.00 84 ARG A CA 1
ATOM 640 C C . ARG A 1 84 ? -12.162 -1.341 10.449 1.00 95.00 84 ARG A C 1
ATOM 642 O O . ARG A 1 84 ? -12.701 -2.121 11.228 1.00 95.00 84 ARG A O 1
ATOM 649 N N . ASN A 1 85 ? -12.827 -0.417 9.750 1.00 93.19 85 ASN A N 1
ATOM 650 C CA . ASN A 1 85 ? -14.269 -0.185 9.902 1.00 93.19 85 ASN A CA 1
ATOM 651 C C . ASN A 1 85 ? -15.088 -0.565 8.668 1.00 93.19 85 ASN A C 1
ATOM 653 O O . ASN A 1 85 ? -16.284 -0.793 8.806 1.00 93.19 85 ASN A O 1
ATOM 657 N N . GLU A 1 86 ? -14.476 -0.629 7.488 1.00 92.81 86 GLU A N 1
ATOM 658 C CA . GLU A 1 86 ? -15.212 -0.836 6.245 1.00 92.81 86 GLU A CA 1
ATOM 659 C C . GLU A 1 86 ? -15.077 -2.271 5.731 1.00 92.81 86 GLU A C 1
ATOM 661 O O . GLU A 1 86 ? -14.063 -2.943 5.938 1.00 92.81 86 GLU A O 1
ATOM 666 N N . ALA A 1 87 ? -16.085 -2.727 4.990 1.00 87.88 87 ALA A N 1
ATOM 667 C CA . ALA A 1 87 ? -16.032 -3.940 4.186 1.00 87.88 87 ALA A CA 1
ATOM 668 C C . ALA A 1 87 ? -17.020 -3.819 3.010 1.00 87.88 87 ALA A C 1
ATOM 670 O O . ALA A 1 87 ? -18.116 -3.312 3.212 1.00 87.88 87 ALA A O 1
ATOM 671 N N . PRO A 1 88 ? -16.676 -4.283 1.793 1.00 92.44 88 PRO A N 1
ATOM 672 C CA . PRO A 1 88 ? -15.380 -4.826 1.383 1.00 92.44 88 PRO A CA 1
ATOM 673 C C . PRO A 1 88 ? -14.328 -3.725 1.163 1.00 92.44 88 PRO A C 1
ATOM 675 O O . PRO A 1 88 ? -14.652 -2.633 0.711 1.00 92.44 88 PRO A O 1
ATOM 678 N N . VAL A 1 89 ? -13.042 -4.022 1.389 1.00 95.62 89 VAL A N 1
ATOM 679 C CA . VAL A 1 89 ? -11.936 -3.062 1.190 1.00 95.62 89 VAL A CA 1
ATOM 680 C C . VAL A 1 89 ? -10.980 -3.533 0.098 1.00 95.62 89 VAL A C 1
ATOM 682 O O . VAL A 1 89 ? -10.691 -4.723 -0.031 1.00 95.62 89 VAL A O 1
ATOM 685 N N . HIS A 1 90 ? -10.469 -2.589 -0.693 1.00 96.56 90 HIS A N 1
ATOM 686 C CA . HIS A 1 90 ? -9.503 -2.841 -1.759 1.00 96.56 90 HIS A CA 1
ATOM 687 C C . HIS A 1 90 ? -8.325 -1.865 -1.688 1.00 96.56 90 HIS A C 1
ATOM 689 O O . HIS A 1 90 ? -8.492 -0.672 -1.428 1.00 96.56 90 HIS A O 1
ATOM 695 N N . VAL A 1 91 ? -7.128 -2.366 -2.004 1.00 97.31 91 VAL A N 1
ATOM 696 C CA . VAL A 1 91 ? -5.955 -1.537 -2.300 1.00 97.31 91 VAL A CA 1
ATOM 697 C C . VAL A 1 91 ? -5.935 -1.245 -3.788 1.00 97.31 91 VAL A C 1
ATOM 699 O O . VAL A 1 91 ? -5.712 -2.140 -4.603 1.00 97.31 91 VAL A O 1
ATOM 702 N N . TYR A 1 92 ? -6.127 0.014 -4.142 1.00 97.00 92 TYR A N 1
ATOM 703 C CA . TYR A 1 92 ? -5.982 0.518 -5.497 1.00 97.00 92 TYR A CA 1
ATOM 704 C C . TYR A 1 92 ? -4.570 1.050 -5.688 1.00 97.00 92 TYR A C 1
ATOM 706 O O . TYR A 1 92 ? -4.064 1.782 -4.840 1.00 97.00 92 TYR A O 1
ATOM 714 N N . TYR A 1 93 ? -3.929 0.723 -6.806 1.00 97.44 93 TYR A N 1
ATOM 715 C CA . TYR A 1 93 ? -2.598 1.247 -7.095 1.00 97.44 93 TYR A CA 1
ATOM 716 C C . TYR A 1 93 ? -2.394 1.483 -8.586 1.00 97.44 93 TYR A C 1
ATOM 718 O O . TYR A 1 93 ? -2.920 0.763 -9.432 1.00 97.44 93 TYR A O 1
ATOM 726 N N . SER A 1 94 ? -1.598 2.495 -8.915 1.00 97.38 94 SER A N 1
ATOM 727 C CA . SER A 1 94 ? -1.079 2.723 -10.264 1.00 97.38 94 SER A CA 1
ATOM 728 C C . SER A 1 94 ? 0.436 2.793 -10.220 1.00 97.38 94 SER A C 1
ATOM 730 O O . SER A 1 94 ? 1.028 3.200 -9.219 1.00 97.38 94 SER A O 1
ATOM 732 N N . HIS A 1 95 ? 1.065 2.402 -11.320 1.00 97.12 95 HIS A N 1
ATOM 733 C CA . HIS A 1 95 ? 2.509 2.433 -11.455 1.00 97.12 95 HIS A CA 1
ATOM 734 C C . HIS A 1 95 ? 2.923 3.090 -12.772 1.00 97.12 95 HIS A C 1
ATOM 736 O O . HIS A 1 95 ? 2.187 3.079 -13.759 1.00 97.12 95 HIS A O 1
ATOM 742 N N . GLY A 1 96 ? 4.126 3.651 -12.786 1.00 96.44 96 GLY A N 1
ATOM 743 C CA . GLY A 1 96 ? 4.763 4.203 -13.968 1.00 96.44 96 GLY A CA 1
ATOM 744 C C . GLY A 1 96 ? 5.354 3.128 -14.880 1.00 96.44 96 GLY A C 1
ATOM 745 O O . GLY A 1 96 ? 5.207 1.918 -14.666 1.00 96.44 96 GLY A O 1
ATOM 746 N N . SER A 1 97 ? 6.054 3.596 -15.910 1.00 94.50 97 SER A N 1
ATOM 747 C CA . SER A 1 97 ? 6.776 2.738 -16.850 1.00 94.50 97 SER A CA 1
ATOM 748 C C . SER A 1 97 ? 8.186 2.422 -16.345 1.00 94.50 97 SER A C 1
ATOM 750 O O . SER A 1 97 ? 8.846 3.255 -15.734 1.00 94.50 97 SER A O 1
ATOM 752 N N . SER A 1 98 ? 8.644 1.202 -16.614 1.00 94.94 98 SER A N 1
ATOM 753 C CA . SER A 1 98 ? 10.002 0.709 -16.346 1.00 94.94 98 SER A CA 1
ATOM 754 C C . SER A 1 98 ? 10.263 -0.484 -17.270 1.00 94.94 98 SER A C 1
ATOM 756 O O . SER A 1 98 ? 9.309 -1.161 -17.666 1.00 94.94 98 SER A O 1
ATOM 758 N N . SER A 1 99 ? 11.519 -0.750 -17.625 1.00 94.31 99 SER A N 1
ATOM 759 C CA . SER A 1 99 ? 11.911 -1.913 -18.436 1.00 94.31 99 SER A CA 1
ATOM 760 C C . SER A 1 99 ? 11.978 -3.220 -17.637 1.00 94.31 99 SER A C 1
ATOM 762 O O . SER A 1 99 ? 12.015 -4.291 -18.234 1.00 94.31 99 SER A O 1
ATOM 764 N N . THR A 1 100 ? 11.962 -3.158 -16.302 1.00 94.88 100 THR A N 1
ATOM 765 C CA . THR A 1 100 ? 11.985 -4.334 -15.416 1.00 94.88 100 THR A CA 1
ATOM 766 C C . THR A 1 100 ? 10.583 -4.675 -14.905 1.00 94.88 100 THR A C 1
ATOM 768 O O . THR A 1 100 ? 9.632 -3.923 -15.122 1.00 94.88 100 THR A O 1
ATOM 771 N N . THR A 1 101 ? 10.425 -5.796 -14.200 1.00 95.12 101 THR A N 1
ATOM 772 C CA . THR A 1 101 ? 9.169 -6.163 -13.514 1.00 95.12 101 THR A CA 1
ATOM 773 C C . THR A 1 101 ? 8.890 -5.317 -12.265 1.00 95.12 101 THR A C 1
ATOM 775 O O . THR A 1 101 ? 7.805 -5.403 -11.694 1.00 95.12 101 THR A O 1
ATOM 778 N N . THR A 1 102 ? 9.836 -4.464 -11.866 1.00 96.69 102 THR A N 1
ATOM 779 C CA . THR A 1 102 ? 9.671 -3.469 -10.804 1.00 96.69 102 THR A CA 1
ATOM 780 C C . THR A 1 102 ? 9.252 -2.140 -11.417 1.00 96.69 102 THR A C 1
ATOM 782 O O . THR A 1 102 ? 9.987 -1.542 -12.210 1.00 96.69 102 THR A O 1
ATOM 785 N N . LYS A 1 103 ? 8.064 -1.662 -11.050 1.00 97.00 103 LYS A N 1
ATOM 786 C CA . LYS A 1 103 ? 7.486 -0.415 -11.559 1.00 97.00 103 LYS A CA 1
ATOM 787 C C . LYS A 1 103 ? 7.373 0.609 -10.426 1.00 97.00 103 LYS A C 1
ATOM 789 O O . LYS A 1 103 ? 6.897 0.240 -9.356 1.00 97.00 103 LYS A O 1
ATOM 794 N N . PRO A 1 104 ? 7.776 1.875 -10.619 1.00 97.75 104 PRO A N 1
ATOM 795 C CA . PRO A 1 104 ? 7.595 2.905 -9.595 1.00 97.75 104 PRO A CA 1
ATOM 796 C C . PRO A 1 104 ? 6.105 3.176 -9.376 1.00 97.75 104 PRO A C 1
ATOM 798 O O . PRO A 1 104 ? 5.353 3.225 -10.347 1.00 97.75 104 PRO A 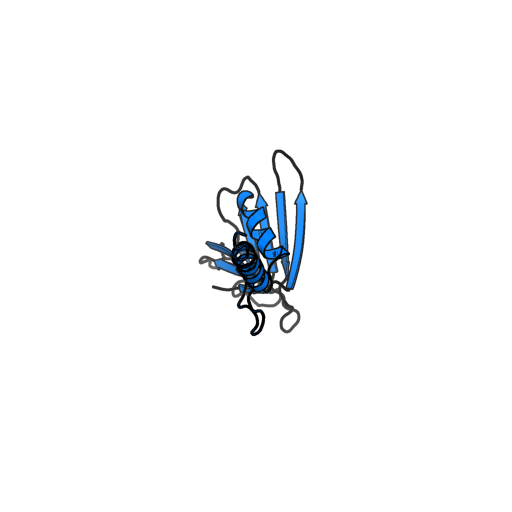O 1
ATOM 801 N N . LEU A 1 105 ? 5.666 3.357 -8.132 1.00 97.56 105 LEU A N 1
ATOM 802 C CA . LEU A 1 105 ? 4.280 3.734 -7.853 1.00 97.56 105 LEU A CA 1
ATOM 803 C C . LEU A 1 105 ? 4.018 5.189 -8.237 1.00 97.56 105 LEU A C 1
ATOM 805 O O . LEU A 1 105 ? 4.846 6.067 -8.013 1.00 97.56 105 LEU A O 1
ATOM 809 N N . THR A 1 106 ? 2.839 5.433 -8.797 1.00 97.25 106 THR A N 1
ATOM 810 C CA . THR A 1 106 ? 2.325 6.779 -9.088 1.00 97.25 106 THR A CA 1
ATOM 811 C C . THR A 1 106 ? 1.088 7.108 -8.268 1.00 97.25 106 THR A C 1
ATOM 813 O O . THR A 1 106 ? 0.785 8.279 -8.070 1.00 97.25 106 THR A O 1
ATOM 816 N N . ASN A 1 107 ? 0.375 6.089 -7.787 1.00 96.38 107 ASN A N 1
ATOM 817 C CA . ASN A 1 107 ? -0.779 6.250 -6.918 1.00 96.38 107 ASN A CA 1
ATOM 818 C C . ASN A 1 107 ? -0.962 5.009 -6.038 1.00 96.38 107 ASN A C 1
ATOM 820 O O . ASN A 1 107 ? -0.721 3.891 -6.502 1.00 96.38 107 ASN A O 1
ATOM 824 N N . ILE A 1 108 ? -1.443 5.207 -4.813 1.00 96.88 108 ILE A N 1
ATOM 825 C CA . ILE A 1 108 ? -1.943 4.148 -3.942 1.00 96.88 108 ILE A CA 1
ATOM 826 C C . ILE A 1 108 ? -3.088 4.687 -3.086 1.00 96.88 108 ILE A C 1
ATOM 828 O O . ILE A 1 108 ? -3.012 5.799 -2.572 1.00 96.88 108 ILE A O 1
ATOM 832 N N . ALA A 1 109 ? -4.148 3.904 -2.940 1.00 95.69 109 ALA A N 1
ATOM 833 C CA . ALA A 1 109 ? -5.298 4.254 -2.123 1.00 95.69 109 ALA A CA 1
ATOM 834 C C . ALA A 1 109 ? -5.915 2.999 -1.509 1.00 95.69 109 ALA A C 1
ATOM 836 O O . ALA A 1 109 ? -5.859 1.915 -2.090 1.00 95.69 109 ALA A O 1
ATOM 837 N N . ILE A 1 110 ? -6.535 3.168 -0.347 1.00 95.88 110 ILE A N 1
ATOM 838 C CA . ILE A 1 110 ? -7.429 2.177 0.248 1.00 95.88 110 ILE A CA 1
ATOM 839 C C . ILE A 1 110 ? -8.830 2.742 0.125 1.00 95.88 110 ILE A C 1
ATOM 841 O O . ILE A 1 110 ? -9.064 3.885 0.515 1.00 95.88 110 ILE A O 1
ATOM 845 N N . GLN A 1 111 ? -9.735 1.972 -0.463 1.00 93.69 111 GLN A N 1
ATOM 846 C CA . GLN A 1 111 ? -11.116 2.396 -0.659 1.00 93.69 111 GLN A CA 1
ATOM 847 C C . GLN A 1 111 ? -12.059 1.223 -0.436 1.00 93.69 111 GLN A C 1
ATOM 849 O O . GLN A 1 111 ? -11.674 0.055 -0.585 1.00 93.69 111 GLN A O 1
ATOM 854 N N . THR A 1 112 ? -13.303 1.557 -0.120 1.00 91.12 112 THR A N 1
ATOM 855 C CA . THR A 1 112 ? -14.399 0.600 -0.095 1.00 91.12 112 THR A CA 1
ATOM 856 C C . THR A 1 112 ? -14.684 0.096 -1.510 1.00 91.12 112 THR A C 1
ATOM 858 O O . THR A 1 112 ? -14.519 0.803 -2.510 1.00 91.12 112 THR A O 1
ATOM 861 N N . GLY A 1 113 ? -14.990 -1.193 -1.615 1.00 76.19 113 GLY A N 1
ATOM 862 C CA . GLY A 1 113 ? -15.470 -1.805 -2.846 1.00 76.19 113 GLY A CA 1
ATOM 863 C C . GLY A 1 113 ? -16.969 -1.567 -3.032 1.00 76.19 113 GLY A C 1
ATOM 864 O O . GLY A 1 113 ? -17.601 -0.931 -2.194 1.00 76.19 113 GLY A O 1
ATOM 865 N N . PRO A 1 114 ? -17.554 -2.094 -4.119 1.00 68.50 114 PRO A N 1
ATOM 866 C CA . PRO A 1 114 ? -19.002 -2.122 -4.271 1.00 68.50 114 PRO A CA 1
ATOM 867 C C . PRO A 1 114 ? -19.629 -2.870 -3.088 1.00 68.50 114 PRO A C 1
ATOM 869 O O . PRO A 1 114 ? -19.265 -4.024 -2.846 1.00 68.50 114 PRO A O 1
ATOM 872 N N . GLU A 1 115 ? -20.543 -2.213 -2.373 1.00 60.81 115 GLU A N 1
ATOM 873 C CA . GLU A 1 115 ? -21.372 -2.839 -1.336 1.00 60.81 115 GLU A CA 1
ATOM 874 C C . GLU A 1 115 ? -22.108 -4.045 -1.927 1.00 60.81 115 GLU A C 1
ATOM 876 O O . GLU A 1 115 ? -22.519 -4.034 -3.100 1.00 60.81 115 GLU A O 1
ATOM 881 N N . GLN A 1 116 ? -22.255 -5.117 -1.146 1.00 58.91 116 GLN A N 1
ATOM 882 C CA . GLN A 1 116 ? -23.016 -6.258 -1.640 1.00 58.91 116 GLN A CA 1
ATOM 883 C C . GLN A 1 116 ? -24.5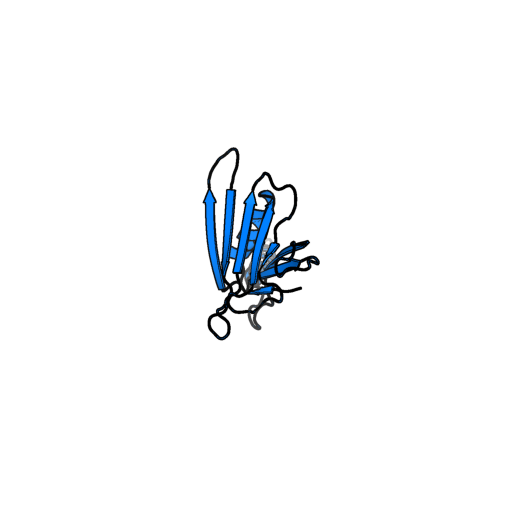02 -5.883 -1.754 1.00 58.91 116 GLN A C 1
ATOM 885 O O . GLN A 1 116 ? -25.020 -5.136 -0.921 1.00 58.91 116 GLN A O 1
ATOM 890 N N . PRO A 1 117 ? -25.236 -6.402 -2.759 1.00 54.91 117 PRO A N 1
ATOM 891 C CA . PRO A 1 117 ? -26.672 -6.164 -2.855 1.00 54.91 117 PRO A CA 1
ATOM 892 C C . PRO A 1 117 ? -27.382 -6.594 -1.560 1.00 54.91 117 PRO A C 1
ATOM 894 O O . PRO A 1 117 ? -27.428 -7.783 -1.253 1.00 54.91 117 PRO A O 1
ATOM 897 N N . GLY A 1 118 ? -27.944 -5.637 -0.816 1.00 62.09 118 GLY A N 1
ATOM 898 C CA . GLY A 1 118 ? -28.655 -5.890 0.445 1.00 62.09 118 GLY A CA 1
ATOM 899 C C . GLY A 1 118 ? -28.030 -5.254 1.690 1.00 62.09 118 GLY A C 1
ATOM 900 O O . GLY A 1 118 ? -28.710 -5.177 2.710 1.00 62.09 118 GLY A O 1
ATOM 901 N N . GLU A 1 119 ? -26.806 -4.731 1.608 1.00 60.25 119 GLU A N 1
ATOM 902 C CA . GLU A 1 119 ? -26.242 -3.819 2.611 1.00 60.25 119 GLU A CA 1
ATOM 903 C C . GLU A 1 119 ? -26.798 -2.412 2.348 1.00 60.25 119 GLU A C 1
ATOM 905 O O . GLU A 1 119 ? -26.134 -1.541 1.806 1.00 60.25 119 GLU A O 1
ATOM 910 N N . GLY A 1 120 ? -28.089 -2.203 2.634 1.00 57.94 120 GLY A N 1
ATOM 911 C CA . GLY A 1 120 ? -28.627 -0.842 2.716 1.00 57.94 120 GLY A CA 1
ATOM 912 C C . GLY A 1 120 ? -27.860 -0.034 3.775 1.00 57.94 120 GLY A C 1
ATOM 913 O O . GLY A 1 120 ? -27.221 -0.638 4.639 1.00 57.94 120 GLY A O 1
ATOM 914 N N . PRO A 1 121 ? -27.920 1.309 3.750 1.00 54.22 121 PRO A N 1
ATOM 915 C CA . PRO A 1 121 ? -27.174 2.132 4.696 1.00 54.22 121 PRO A CA 1
ATOM 916 C C . PRO A 1 121 ? -27.475 1.690 6.132 1.00 54.22 121 PRO A C 1
ATOM 918 O O . PRO A 1 121 ? -28.623 1.760 6.574 1.00 54.22 121 PRO A O 1
ATOM 921 N N . ALA A 1 122 ? -26.443 1.258 6.862 1.00 54.00 122 ALA A N 1
ATOM 922 C CA . ALA A 1 122 ? -26.554 0.917 8.283 1.00 54.00 122 ALA A CA 1
ATOM 923 C C . ALA A 1 122 ? -27.044 2.116 9.124 1.00 54.00 122 ALA A C 1
ATOM 925 O O . ALA A 1 122 ? -27.608 1.939 10.199 1.00 54.00 122 ALA A O 1
ATOM 926 N N . ASP A 1 123 ? -26.897 3.333 8.590 1.00 49.62 123 ASP A N 1
ATOM 927 C CA . ASP A 1 123 ? -27.338 4.590 9.193 1.00 49.62 123 ASP A CA 1
ATOM 928 C C . ASP A 1 123 ? -28.806 4.956 8.908 1.00 49.62 123 ASP A C 1
ATOM 930 O O . ASP A 1 123 ? -29.245 6.049 9.277 1.00 49.62 123 ASP A O 1
ATOM 934 N N . ALA A 1 124 ? -29.606 4.086 8.277 1.00 49.19 124 ALA A N 1
ATOM 935 C CA . ALA A 1 124 ? -31.046 4.339 8.143 1.00 49.19 124 ALA A CA 1
ATOM 936 C C . ALA A 1 124 ? -31.717 4.556 9.520 1.00 49.19 124 ALA A C 1
ATOM 938 O O . ALA A 1 124 ? -32.582 5.424 9.660 1.00 49.19 124 ALA A O 1
ATOM 939 N N . ASP A 1 125 ? -31.220 3.880 10.561 1.00 49.22 125 ASP A N 1
ATOM 940 C CA . ASP A 1 125 ? -31.687 4.034 11.946 1.00 49.22 125 ASP A CA 1
ATOM 941 C C . ASP A 1 125 ? -31.278 5.382 12.581 1.00 49.22 125 ASP A C 1
ATOM 943 O O . ASP A 1 125 ? -31.939 5.877 13.505 1.00 49.22 125 ASP A O 1
ATOM 947 N N . ALA A 1 126 ? -30.215 6.026 12.081 1.00 50.03 126 ALA A N 1
ATOM 948 C CA . ALA A 1 126 ? -29.805 7.357 12.532 1.00 50.03 126 ALA A CA 1
ATOM 949 C C . ALA A 1 126 ? -30.747 8.449 11.993 1.00 50.03 126 ALA A C 1
ATOM 951 O O . ALA A 1 126 ? -31.028 9.431 12.689 1.00 50.03 126 ALA A O 1
ATOM 952 N N . VAL A 1 127 ? -31.293 8.256 10.786 1.00 51.62 127 VAL A N 1
ATOM 953 C CA . VAL A 1 127 ? -32.285 9.166 10.193 1.00 51.62 127 VAL A CA 1
ATOM 954 C C . VAL A 1 127 ? -33.640 9.019 10.891 1.00 51.62 127 VAL A C 1
ATOM 956 O O . VAL A 1 127 ? -34.253 10.031 11.240 1.00 51.62 127 VAL A O 1
ATOM 959 N N . ASP A 1 128 ? -34.070 7.790 11.194 1.00 50.56 128 ASP A N 1
ATOM 960 C CA . ASP A 1 128 ? -35.327 7.548 11.918 1.00 50.56 128 ASP A CA 1
ATOM 961 C C . ASP A 1 128 ? -35.286 8.072 13.364 1.00 50.56 128 ASP A C 1
ATOM 963 O O . ASP A 1 128 ? -36.274 8.623 13.858 1.00 50.56 128 ASP A O 1
ATOM 967 N N . SER A 1 129 ? -34.124 8.020 14.023 1.00 50.75 129 SER A N 1
ATOM 968 C CA . SER A 1 129 ? -33.938 8.610 15.357 1.00 50.75 129 SER A CA 1
ATOM 969 C C . SER A 1 129 ? -34.012 10.145 15.339 1.00 50.75 129 SER A C 1
ATOM 971 O O . SER A 1 129 ? -34.611 10.742 16.236 1.00 50.75 129 SER A O 1
ATOM 973 N N . MET A 1 130 ? -33.478 10.802 14.300 1.00 53.41 130 MET A N 1
ATOM 974 C CA . MET A 1 130 ? -33.622 12.255 14.121 1.00 53.41 130 MET A CA 1
ATOM 975 C C . MET A 1 130 ? -35.071 12.665 13.821 1.00 53.41 130 MET A C 1
ATOM 977 O O . MET A 1 130 ? -35.554 13.653 14.376 1.00 53.41 130 MET A O 1
ATOM 981 N N . ILE A 1 131 ? -35.790 11.903 12.990 1.00 53.62 131 ILE A N 1
ATOM 982 C CA . ILE A 1 131 ? -37.197 12.182 12.664 1.00 53.62 131 ILE A CA 1
ATOM 983 C C . ILE A 1 131 ? -38.096 11.949 13.887 1.00 53.62 131 ILE A C 1
ATOM 985 O O . ILE A 1 131 ? -38.953 12.783 14.181 1.00 53.62 131 ILE A O 1
ATOM 989 N N . SER A 1 132 ? -37.873 10.884 14.663 1.00 53.12 132 SER A N 1
ATOM 990 C CA . SER A 1 132 ? -38.621 10.636 15.903 1.00 53.12 132 SER A CA 1
ATOM 991 C C . SER A 1 132 ? -38.398 11.733 16.952 1.00 53.12 132 SER A C 1
ATOM 993 O O . SER A 1 132 ? -39.331 12.079 17.679 1.00 53.12 132 SER A O 1
ATOM 995 N N . MET A 1 133 ? -37.193 12.308 17.028 1.00 53.22 133 MET A N 1
ATOM 996 C CA . MET A 1 133 ? -36.882 13.398 17.958 1.00 53.22 133 MET A CA 1
ATOM 997 C C . MET A 1 133 ? -37.532 14.728 17.532 1.00 53.22 133 MET A C 1
ATOM 999 O O . MET A 1 133 ? -38.025 15.465 18.379 1.00 53.22 133 MET A O 1
ATOM 1003 N N . LEU A 1 134 ? -37.631 15.004 16.226 1.00 53.50 134 LEU A N 1
ATOM 1004 C CA . LEU A 1 134 ? -38.316 16.192 15.689 1.00 53.50 134 LEU A CA 1
ATOM 1005 C C . LEU A 1 134 ? -39.851 16.115 15.762 1.00 53.50 134 LEU A C 1
ATOM 1007 O O . LEU A 1 134 ? -40.513 17.147 15.857 1.00 53.50 134 LEU A O 1
ATOM 1011 N N . VAL A 1 135 ? -40.435 14.914 15.718 1.00 55.38 135 VAL A N 1
ATOM 1012 C CA . VAL A 1 135 ? -41.897 14.720 15.767 1.00 55.38 135 VAL A CA 1
ATOM 1013 C C . VAL A 1 135 ? -42.420 14.589 17.207 1.00 55.38 135 VAL A C 1
ATOM 1015 O O . VAL A 1 135 ? -43.573 14.940 17.470 1.00 55.38 135 VAL A O 1
ATOM 1018 N N . GLY A 1 136 ? -41.587 14.145 18.157 1.00 50.66 136 GLY A N 1
ATOM 1019 C CA . GLY A 1 136 ? -41.944 14.032 19.578 1.00 50.66 136 GLY A CA 1
ATOM 1020 C C . GLY A 1 136 ? -42.260 15.371 20.261 1.00 50.66 136 GLY A C 1
ATOM 1021 O O . GLY A 1 136 ? -43.184 15.435 21.070 1.00 50.66 136 GLY A O 1
ATOM 1022 N N . ASP A 1 137 ? -41.578 16.450 19.869 1.00 50.59 137 ASP A N 1
ATOM 1023 C CA . ASP A 1 137 ? -41.740 17.787 20.469 1.00 50.59 137 ASP A CA 1
ATOM 1024 C C . ASP A 1 137 ? -42.930 18.597 19.910 1.00 50.59 137 ASP A C 1
ATOM 1026 O O . ASP A 1 137 ? -43.245 19.678 20.404 1.00 50.59 137 ASP A O 1
ATOM 1030 N N . LEU A 1 138 ? -43.657 18.074 18.913 1.00 50.84 138 LEU A N 1
ATOM 1031 C CA . LEU A 1 138 ? -44.825 18.740 18.310 1.00 50.84 138 LEU A CA 1
ATOM 1032 C C . LEU A 1 138 ? -46.173 18.368 18.960 1.00 50.84 138 LEU A C 1
ATOM 1034 O O . LEU A 1 138 ? -47.224 18.824 18.503 1.00 50.84 138 LEU A O 1
ATOM 1038 N N . LYS A 1 139 ? -46.178 17.578 20.044 1.00 50.91 139 LYS A N 1
ATOM 1039 C CA . LYS A 1 139 ? -47.388 17.252 20.825 1.00 50.91 139 LYS A CA 1
ATOM 1040 C C . LYS A 1 139 ? -47.315 17.768 22.265 1.00 50.91 139 LYS A C 1
ATOM 1042 O O . LYS A 1 139 ? -47.376 16.998 23.216 1.00 50.91 139 LYS A O 1
ATOM 1047 N N . ALA A 1 140 ? -47.304 19.086 22.421 1.00 55.97 140 ALA A N 1
ATOM 1048 C CA . ALA A 1 140 ? -47.811 19.726 23.632 1.00 55.97 140 ALA A CA 1
ATOM 1049 C C . ALA A 1 140 ? -48.822 20.818 23.245 1.00 55.97 140 ALA A C 1
ATOM 1051 O O . ALA A 1 140 ? -48.428 21.957 22.990 1.00 55.97 140 ALA A O 1
ATOM 1052 N N . PRO A 1 141 ? -50.128 20.506 23.150 1.00 46.12 141 PRO A N 1
ATOM 1053 C CA . PRO A 1 141 ? -51.139 21.544 23.147 1.00 46.12 141 PRO A CA 1
ATOM 1054 C C . PRO A 1 141 ? -51.296 22.098 24.567 1.00 46.12 141 PRO A C 1
ATOM 1056 O O . PRO A 1 141 ? -51.455 21.359 25.536 1.00 46.12 141 PRO A O 1
ATOM 1059 N N . LEU A 1 142 ? -51.239 23.424 24.640 1.00 51.28 142 LEU A N 1
ATOM 1060 C CA . LEU A 1 142 ? -51.651 24.249 25.767 1.00 51.28 142 LEU A CA 1
ATOM 1061 C C . LEU A 1 142 ? -53.043 23.835 26.271 1.00 51.28 142 LEU A C 1
ATOM 1063 O O . LEU A 1 142 ? -54.008 23.890 25.506 1.00 51.28 142 LEU A O 1
ATOM 1067 N N . SER A 1 143 ? -53.142 23.517 27.562 1.00 47.81 143 SER A N 1
ATOM 1068 C CA . SER A 1 143 ? -54.331 23.757 28.391 1.00 47.81 143 SER A CA 1
ATOM 1069 C C . SER A 1 143 ? -53.952 23.741 29.864 1.00 47.81 143 SER A C 1
ATOM 1071 O O . SER A 1 143 ? -53.454 22.678 30.301 1.00 47.81 143 SER A O 1
#